Protein AF-A0A2W6CUV8-F1 (afdb_monomer_lite)

pLDDT: mean 72.35, std 13.02, range [36.28, 90.69]

Structure (mmCIF, N/CA/C/O backbone):
data_AF-A0A2W6CUV8-F1
#
_entry.id   AF-A0A2W6CUV8-F1
#
loop_
_atom_site.group_PDB
_atom_site.id
_atom_site.type_symbol
_atom_site.label_atom_id
_atom_site.label_alt_id
_atom_site.label_comp_id
_atom_site.label_asym_id
_atom_site.label_entity_id
_atom_site.label_seq_id
_atom_site.pdbx_PDB_ins_code
_atom_site.Cartn_x
_atom_site.Cartn_y
_atom_site.Cartn_z
_atom_site.occupancy
_atom_site.B_iso_or_equiv
_atom_site.auth_seq_id
_atom_site.auth_comp_id
_atom_site.auth_asym_id
_atom_site.auth_atom_id
_atom_site.pdbx_PDB_model_num
ATOM 1 N N . MET A 1 1 ? 16.437 16.615 -9.378 1.00 36.28 1 MET A N 1
ATOM 2 C CA . MET A 1 1 ? 17.450 17.076 -8.406 1.00 36.28 1 MET A CA 1
ATOM 3 C C . MET A 1 1 ? 16.721 17.300 -7.094 1.00 36.28 1 MET A C 1
ATOM 5 O O . MET A 1 1 ? 15.831 18.139 -7.073 1.00 36.28 1 MET A O 1
ATOM 9 N N . ALA A 1 2 ? 16.972 16.479 -6.073 1.00 42.78 2 ALA A N 1
ATOM 10 C CA . ALA A 1 2 ? 16.327 16.638 -4.771 1.00 42.78 2 ALA A CA 1
ATOM 11 C C . ALA A 1 2 ? 16.931 17.859 -4.061 1.00 42.78 2 ALA A C 1
ATOM 13 O O . ALA A 1 2 ? 18.152 17.994 -4.005 1.00 42.78 2 ALA A O 1
ATOM 14 N N . SER A 1 3 ? 16.073 18.759 -3.585 1.00 49.19 3 SER A N 1
A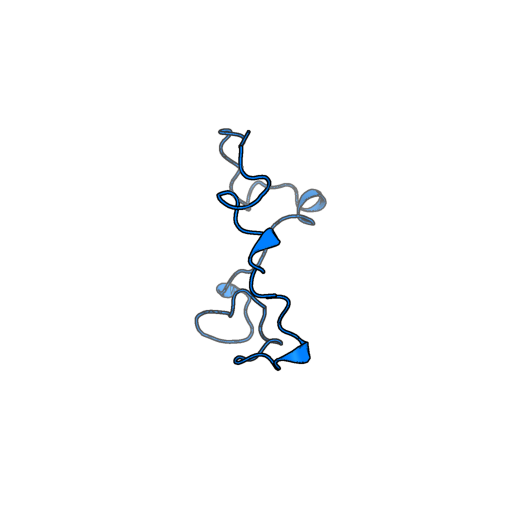TOM 15 C CA . SER A 1 3 ? 16.468 19.902 -2.762 1.00 49.19 3 SER A CA 1
ATOM 16 C C . SER A 1 3 ? 17.132 19.402 -1.475 1.00 49.19 3 SER A C 1
ATOM 18 O O . SER A 1 3 ? 16.566 18.567 -0.779 1.00 49.19 3 SER A O 1
ATOM 20 N N . THR A 1 4 ? 18.329 19.900 -1.165 1.00 58.75 4 THR A N 1
ATOM 21 C CA . THR A 1 4 ? 19.062 19.656 0.093 1.00 58.75 4 THR A CA 1
ATOM 22 C C . THR A 1 4 ? 18.736 20.680 1.181 1.00 58.75 4 THR A C 1
ATOM 24 O O . THR A 1 4 ? 19.362 20.668 2.241 1.00 58.75 4 THR A O 1
ATOM 27 N N . ALA A 1 5 ? 17.783 21.585 0.940 1.00 64.31 5 ALA A N 1
ATOM 28 C CA . ALA A 1 5 ? 17.337 22.506 1.974 1.00 64.31 5 ALA A CA 1
ATOM 29 C C . ALA A 1 5 ? 16.619 21.714 3.083 1.00 64.31 5 ALA A C 1
ATOM 31 O O . ALA A 1 5 ? 15.745 20.906 2.757 1.00 64.31 5 ALA A O 1
ATOM 32 N N . PRO A 1 6 ? 16.962 21.917 4.370 1.00 66.19 6 PRO A N 1
ATOM 33 C CA . PRO A 1 6 ? 16.229 21.289 5.458 1.00 66.19 6 PRO A CA 1
ATOM 34 C C . PRO A 1 6 ? 14.786 21.790 5.410 1.00 66.19 6 PRO A C 1
ATOM 36 O O . PRO A 1 6 ? 14.537 22.993 5.519 1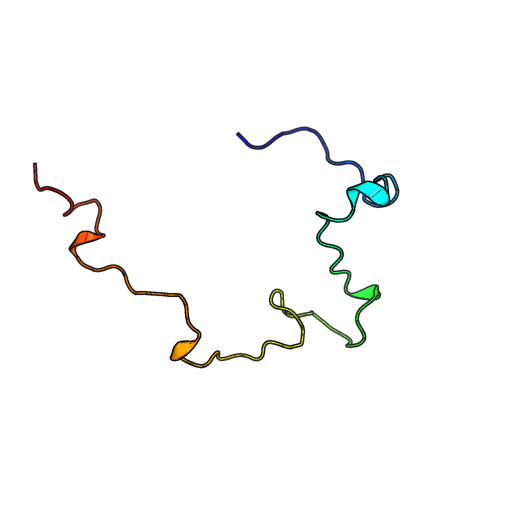.00 66.19 6 PRO A O 1
ATOM 39 N N . GLU A 1 7 ? 13.836 20.879 5.202 1.00 66.81 7 GLU A N 1
ATOM 40 C CA . GLU A 1 7 ? 12.429 21.229 5.353 1.00 66.81 7 GLU A CA 1
ATOM 41 C C . GLU A 1 7 ? 12.186 21.663 6.801 1.00 66.81 7 GLU A C 1
ATOM 43 O O . GLU A 1 7 ? 12.699 21.060 7.748 1.00 66.81 7 GLU A O 1
ATOM 48 N N . LEU A 1 8 ? 11.443 22.757 6.970 1.00 72.31 8 LEU A N 1
ATOM 49 C CA . LEU A 1 8 ? 11.061 23.232 8.293 1.00 72.31 8 LEU A CA 1
ATOM 50 C C . LEU A 1 8 ? 10.231 22.150 9.001 1.00 72.31 8 LEU A C 1
ATOM 52 O O . LEU A 1 8 ? 9.349 21.574 8.359 1.00 72.31 8 LEU A O 1
ATOM 56 N N . PRO A 1 9 ? 10.461 21.902 10.306 1.00 70.94 9 PRO A N 1
ATOM 57 C CA . PRO A 1 9 ? 9.603 21.017 11.084 1.00 70.94 9 PRO A CA 1
ATOM 58 C C . PRO A 1 9 ? 8.133 21.434 10.974 1.00 70.94 9 PRO A C 1
ATOM 60 O O . PRO A 1 9 ? 7.836 22.630 10.952 1.00 70.94 9 PRO A O 1
ATOM 63 N N . ASP A 1 10 ? 7.220 20.461 10.964 1.00 64.50 10 ASP A N 1
ATOM 64 C CA . ASP A 1 10 ? 5.791 20.681 10.686 1.00 64.50 10 ASP A CA 1
ATOM 65 C C . ASP A 1 10 ? 5.138 21.739 11.587 1.00 64.50 10 ASP A C 1
ATOM 67 O O . ASP A 1 10 ? 4.287 22.500 11.137 1.00 64.50 10 ASP A O 1
ATOM 71 N N . GLN A 1 11 ? 5.591 21.858 12.837 1.00 68.19 11 GLN A N 1
ATOM 72 C CA . GLN A 1 11 ? 5.133 22.875 13.794 1.00 68.19 11 GLN A CA 1
ATOM 73 C C . GLN A 1 11 ? 5.421 24.330 13.373 1.00 68.19 11 GLN A C 1
ATOM 75 O O . GLN A 1 11 ? 4.854 25.257 13.946 1.00 68.19 11 GLN A O 1
ATOM 80 N N . TYR A 1 12 ? 6.303 24.536 12.393 1.00 72.12 12 TYR A N 1
ATOM 81 C CA . TYR A 1 12 ? 6.648 25.840 11.820 1.00 72.12 12 TYR A CA 1
ATOM 82 C C . TYR A 1 12 ? 6.175 25.986 10.370 1.00 72.12 12 TYR A C 1
ATOM 84 O O . TYR A 1 12 ? 6.457 27.004 9.734 1.00 72.12 12 TYR A O 1
ATOM 92 N N . ARG A 1 13 ? 5.487 24.975 9.824 1.00 66.56 13 ARG A N 1
ATOM 93 C CA . ARG A 1 13 ? 4.936 25.033 8.474 1.00 66.56 13 ARG A CA 1
ATOM 94 C C . ARG A 1 13 ? 3.645 25.842 8.498 1.00 66.56 13 ARG A C 1
ATOM 96 O O . ARG A 1 13 ? 2.807 25.705 9.385 1.00 66.56 13 ARG A O 1
ATOM 103 N N . ASP A 1 14 ? 3.487 26.690 7.492 1.00 71.81 14 ASP A N 1
ATOM 104 C CA . ASP A 1 14 ? 2.263 27.450 7.317 1.00 71.81 14 ASP A CA 1
ATOM 105 C C . ASP A 1 14 ? 1.073 26.493 7.047 1.00 71.81 14 ASP A C 1
ATOM 107 O O . ASP A 1 14 ? 1.129 25.685 6.109 1.00 71.81 14 ASP A O 1
ATOM 111 N N . PRO A 1 15 ? -0.017 26.575 7.832 1.00 61.97 15 PRO A N 1
ATOM 112 C CA . PRO A 1 15 ? -1.143 25.647 7.734 1.00 61.97 15 PRO A CA 1
ATOM 113 C C . PRO A 1 15 ? -1.947 25.803 6.434 1.00 61.97 15 PRO A C 1
ATOM 115 O O . PRO A 1 15 ? -2.642 24.874 6.029 1.00 61.97 15 PRO A O 1
ATOM 118 N N . SER A 1 16 ? -1.842 26.938 5.733 1.00 63.88 16 SER A N 1
ATOM 119 C CA . SER A 1 16 ? -2.468 27.123 4.415 1.00 63.88 16 SER A CA 1
ATOM 120 C C . SER A 1 16 ? -1.711 26.394 3.294 1.00 63.88 16 SER A C 1
ATOM 122 O O . SER A 1 16 ? -2.287 26.085 2.248 1.00 63.88 16 SER A O 1
ATOM 124 N N . THR A 1 17 ? -0.452 26.027 3.553 1.00 59.06 17 THR A N 1
ATOM 125 C CA . THR A 1 17 ? 0.437 25.281 2.646 1.00 59.06 17 THR A CA 1
ATOM 126 C C . THR A 1 17 ? 0.398 23.761 2.902 1.00 59.06 17 THR A C 1
ATOM 128 O O . THR A 1 17 ? 0.880 22.970 2.092 1.00 59.06 17 THR A O 1
ATOM 131 N N . ALA A 1 18 ? -0.245 23.323 3.992 1.00 55.66 18 ALA A N 1
ATOM 132 C CA . ALA A 1 18 ? -0.306 21.936 4.476 1.00 55.66 18 ALA A CA 1
ATOM 133 C C . ALA A 1 18 ? -1.100 20.949 3.594 1.00 55.66 18 ALA A C 1
ATOM 135 O O . ALA A 1 18 ? -1.157 19.757 3.885 1.00 55.66 18 ALA A O 1
ATOM 136 N N . ARG A 1 19 ? -1.688 21.404 2.479 1.00 53.28 19 ARG A N 1
ATOM 137 C CA . ARG A 1 19 ? -2.426 20.527 1.548 1.00 53.28 19 ARG A CA 1
ATOM 138 C C . ARG A 1 19 ? -1.542 19.465 0.880 1.00 53.28 19 ARG A C 1
ATOM 140 O O . ARG A 1 19 ? -2.073 18.519 0.313 1.00 53.28 19 ARG A O 1
ATOM 147 N N . ILE A 1 20 ? -0.218 19.626 0.944 1.00 55.00 20 ILE A N 1
ATOM 148 C CA . ILE A 1 20 ? 0.784 18.698 0.396 1.00 55.00 20 ILE A CA 1
ATOM 149 C C . ILE A 1 20 ? 1.761 18.260 1.506 1.00 55.00 20 ILE A C 1
ATOM 151 O O . ILE A 1 20 ? 2.966 18.168 1.304 1.00 55.00 20 ILE A O 1
ATOM 155 N N . GLY A 1 21 ? 1.254 18.055 2.723 1.00 50.12 21 GLY A N 1
ATOM 156 C CA . GLY A 1 21 ? 1.994 17.436 3.821 1.00 50.12 21 GLY A CA 1
ATOM 157 C C . GLY A 1 21 ? 1.365 16.091 4.148 1.00 50.12 21 GLY A C 1
ATOM 158 O O . GLY A 1 21 ? 0.152 16.017 4.330 1.00 50.12 21 GLY A O 1
ATOM 159 N N . VAL A 1 22 ? 2.168 15.027 4.201 1.00 57.38 22 VAL A N 1
ATOM 160 C CA . VAL A 1 22 ? 1.735 13.688 4.628 1.00 57.38 22 VAL A CA 1
ATOM 161 C C . VAL A 1 22 ? 1.437 13.741 6.130 1.00 57.38 22 VAL A C 1
ATOM 163 O O . VAL A 1 22 ? 2.216 13.273 6.950 1.00 57.38 22 VAL A O 1
ATOM 166 N N . HIS A 1 23 ? 0.317 14.355 6.512 1.00 58.19 23 HIS A N 1
ATOM 167 C CA . HIS A 1 23 ? -0.179 14.391 7.886 1.00 58.19 23 HIS A CA 1
ATOM 168 C C . HIS A 1 23 ? -0.818 13.045 8.249 1.00 58.19 23 HIS A C 1
ATOM 170 O O . HIS A 1 23 ? -1.968 12.979 8.670 1.00 58.19 23 HIS A O 1
ATOM 176 N N . VAL A 1 24 ? -0.084 11.950 8.058 1.00 58.06 24 VAL A N 1
ATOM 177 C CA . VAL A 1 24 ? -0.453 10.649 8.614 1.00 58.06 24 VAL A CA 1
ATOM 178 C C . VAL A 1 24 ? 0.346 10.506 9.902 1.00 58.06 24 VAL A C 1
ATOM 180 O O . VAL A 1 24 ? 1.479 10.039 9.898 1.00 58.06 24 VAL A O 1
ATOM 183 N N . SER A 1 25 ? -0.215 11.011 11.000 1.00 66.81 25 SER A N 1
ATOM 184 C CA . SER A 1 25 ? 0.356 10.839 12.337 1.00 66.81 25 SER A CA 1
ATOM 185 C C . SER A 1 25 ? -0.341 9.673 13.026 1.00 66.81 25 SER A C 1
ATOM 187 O O . SER A 1 25 ? -1.558 9.717 13.202 1.00 66.81 25 SER A O 1
ATOM 189 N N . GLU A 1 26 ? 0.419 8.662 13.459 1.00 64.19 26 GLU A N 1
ATOM 190 C CA . GLU A 1 26 ? -0.106 7.539 14.257 1.00 64.19 26 GLU A CA 1
ATOM 191 C C . GLU A 1 26 ? -0.816 8.024 15.534 1.00 64.19 26 GLU A C 1
ATOM 193 O O . GLU A 1 26 ? -1.771 7.405 15.985 1.00 64.19 26 GLU A O 1
ATOM 198 N N . LEU A 1 27 ? -0.403 9.168 16.096 1.00 69.25 27 LEU A N 1
ATOM 199 C CA . LEU A 1 27 ? -1.001 9.732 17.312 1.00 69.25 27 LEU A CA 1
ATOM 200 C C . LEU A 1 27 ? -2.452 10.200 17.113 1.00 69.25 27 LEU A C 1
ATOM 202 O O . LEU A 1 27 ? -3.216 10.254 18.072 1.00 69.25 27 LEU A O 1
ATOM 206 N N . ALA A 1 28 ? -2.818 10.567 15.884 1.00 71.88 28 ALA A N 1
ATOM 207 C CA . ALA A 1 28 ? -4.169 10.999 15.532 1.00 71.88 28 ALA A CA 1
ATOM 208 C C . ALA A 1 28 ? -5.032 9.846 14.989 1.00 71.88 28 ALA A C 1
ATOM 210 O O . ALA A 1 28 ? -6.149 10.084 14.538 1.00 71.88 28 ALA A O 1
ATOM 211 N N . ALA A 1 29 ? -4.505 8.620 14.981 1.00 71.31 29 ALA A N 1
ATOM 212 C CA . ALA A 1 29 ? -5.193 7.462 14.446 1.00 71.31 29 ALA A CA 1
ATOM 213 C C . ALA A 1 29 ? -6.257 6.942 15.419 1.00 71.31 29 ALA A C 1
ATOM 215 O O . ALA A 1 29 ? -5.991 6.756 16.606 1.00 71.31 29 ALA A O 1
ATOM 216 N N . ASP A 1 30 ? -7.432 6.600 14.890 1.00 75.69 30 ASP A N 1
ATOM 217 C CA . ASP A 1 30 ? -8.498 5.943 15.662 1.00 75.69 30 ASP A CA 1
ATOM 218 C C . ASP A 1 30 ? -8.153 4.488 16.038 1.00 75.69 30 ASP A C 1
ATOM 220 O O . ASP A 1 30 ? -8.841 3.859 16.844 1.00 75.69 30 ASP A O 1
ATOM 224 N N . MET A 1 31 ? -7.084 3.936 15.457 1.00 73.62 31 MET A N 1
ATOM 225 C CA . MET A 1 31 ? -6.598 2.582 15.707 1.00 73.62 31 MET A CA 1
ATOM 226 C C . MET A 1 31 ? -5.190 2.608 16.295 1.00 73.62 31 MET A C 1
ATOM 228 O O . MET A 1 31 ? -4.310 3.312 15.806 1.00 73.62 31 MET A O 1
ATOM 232 N N . ALA A 1 32 ? -4.967 1.790 17.323 1.00 78.12 32 ALA A N 1
ATOM 233 C CA . ALA A 1 32 ? -3.653 1.616 17.925 1.00 78.12 32 ALA A CA 1
ATOM 234 C C . ALA A 1 32 ? -2.749 0.727 17.055 1.00 78.12 32 ALA A C 1
ATOM 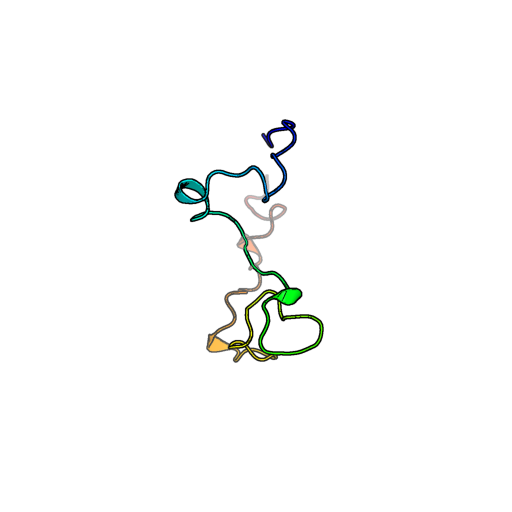236 O O . ALA A 1 32 ? -3.177 -0.319 16.566 1.00 78.12 32 ALA A O 1
ATOM 237 N N . GLY A 1 33 ? -1.473 1.101 16.950 1.00 76.94 33 GLY A N 1
ATOM 238 C CA . GLY A 1 33 ? -0.444 0.333 16.249 1.00 76.94 33 GLY A CA 1
ATOM 239 C C . GLY A 1 33 ? -0.037 0.947 14.912 1.00 76.94 33 GLY A C 1
ATOM 240 O O . GLY A 1 33 ? -0.428 2.060 14.574 1.00 76.94 33 GLY A O 1
ATOM 241 N N . SER A 1 34 ? 0.789 0.215 14.164 1.00 73.94 34 SER A N 1
ATOM 242 C CA . SER A 1 34 ? 1.302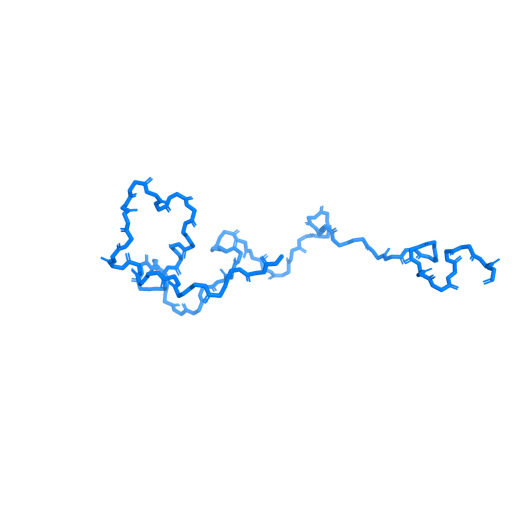 0.689 12.880 1.00 73.94 34 SER A CA 1
ATOM 243 C C . SER A 1 34 ? 0.184 0.766 11.850 1.00 73.94 34 SER A C 1
ATOM 245 O O . SER A 1 34 ? -0.384 -0.254 11.452 1.00 73.94 34 SER A O 1
ATOM 247 N N . LEU A 1 35 ? -0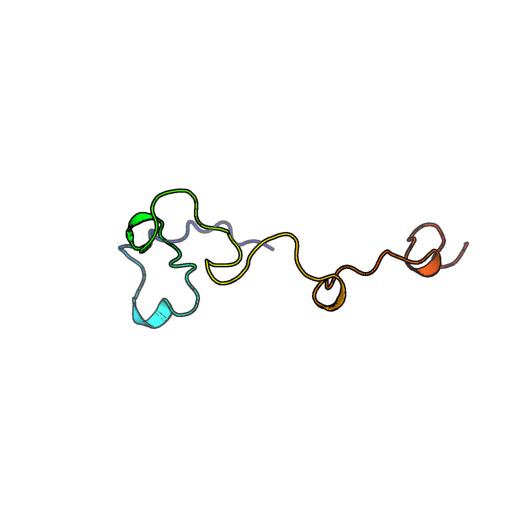.105 1.982 11.395 1.00 75.31 35 LEU A N 1
ATOM 248 C CA . LEU A 1 35 ? -1.037 2.189 10.300 1.00 75.31 35 LEU A CA 1
ATOM 249 C C . LEU A 1 35 ? -0.451 1.654 8.995 1.00 75.31 35 LEU A C 1
ATOM 251 O O . LEU A 1 35 ? 0.728 1.833 8.684 1.00 75.31 35 LEU A O 1
ATOM 255 N N . SER A 1 36 ? -1.312 1.023 8.202 1.00 79.25 36 SER A N 1
ATOM 256 C CA . SER A 1 36 ? -0.980 0.691 6.822 1.00 79.25 36 SER A CA 1
ATOM 257 C C . SER A 1 36 ? -0.598 1.972 6.066 1.00 79.25 36 SER A C 1
ATOM 259 O O . SER A 1 36 ? -1.337 2.959 6.137 1.00 79.25 36 SER A O 1
ATOM 261 N N . PRO A 1 37 ? 0.488 1.968 5.270 1.00 76.88 37 PRO A N 1
ATOM 262 C CA . PRO A 1 37 ? 0.846 3.115 4.434 1.00 76.88 37 PRO A CA 1
ATOM 263 C C . PRO A 1 37 ? -0.193 3.395 3.336 1.00 76.88 37 PRO A C 1
ATOM 265 O O . PRO A 1 37 ? -0.150 4.442 2.697 1.00 76.88 37 PRO A O 1
ATOM 268 N N . PHE A 1 38 ? -1.121 2.463 3.106 1.00 80.62 38 PHE A N 1
ATOM 269 C CA . PHE A 1 38 ? -2.204 2.589 2.134 1.00 80.62 38 PHE A CA 1
ATOM 270 C C . PHE A 1 38 ? -3.516 3.096 2.752 1.00 80.62 38 PHE A C 1
ATOM 272 O O . PHE A 1 38 ? -4.508 3.206 2.039 1.00 80.62 38 PHE A O 1
ATOM 279 N N . GLY A 1 39 ? -3.519 3.423 4.048 1.00 77.19 39 GLY A N 1
ATOM 280 C CA . GLY A 1 39 ? -4.716 3.818 4.787 1.00 77.19 39 GLY A CA 1
ATOM 281 C C . GLY A 1 39 ? -5.471 2.626 5.391 1.00 77.19 39 GLY A C 1
ATOM 282 O O . GLY A 1 39 ? -5.222 1.475 5.016 1.00 77.19 39 GLY A O 1
ATOM 283 N N . PRO A 1 40 ? -6.358 2.882 6.369 1.00 78.19 40 PRO A N 1
ATOM 284 C CA . PRO A 1 40 ? -7.096 1.842 7.084 1.00 78.19 40 PRO A CA 1
ATOM 285 C C . PRO A 1 40 ? -8.187 1.168 6.240 1.00 78.19 40 PRO A C 1
ATOM 287 O O . PRO A 1 40 ? -8.641 0.085 6.589 1.00 78.19 40 PRO A O 1
ATOM 290 N N . GLU A 1 41 ? -8.604 1.770 5.126 1.00 82.94 41 GLU A N 1
ATOM 291 C CA . GLU A 1 41 ? -9.654 1.234 4.252 1.00 82.94 41 GLU A CA 1
ATOM 292 C C . GLU A 1 41 ? -9.145 0.126 3.317 1.00 82.94 41 GLU A C 1
ATOM 294 O O . GLU A 1 41 ? -9.941 -0.559 2.668 1.00 82.94 41 GLU A O 1
ATOM 299 N N . ILE A 1 42 ? -7.821 -0.024 3.196 1.00 82.31 42 ILE A N 1
ATOM 300 C CA . ILE A 1 42 ? -7.186 -0.989 2.302 1.00 82.31 42 ILE A CA 1
ATOM 301 C C . ILE A 1 42 ? -6.657 -2.176 3.104 1.00 82.31 42 ILE A C 1
ATOM 303 O O . ILE A 1 42 ? -5.654 -2.082 3.812 1.00 82.31 42 ILE A O 1
ATOM 307 N N . GLU A 1 43 ? -7.300 -3.324 2.907 1.00 83.25 43 GLU A N 1
ATOM 308 C CA . GLU A 1 43 ? -6.872 -4.609 3.455 1.00 83.25 43 GLU A CA 1
ATOM 309 C C . GLU A 1 43 ? -6.080 -5.431 2.429 1.00 83.25 43 GLU A C 1
ATOM 311 O O . GLU A 1 43 ? -6.333 -5.384 1.220 1.00 83.25 43 GLU A O 1
ATOM 316 N N . PHE A 1 44 ? -5.110 -6.201 2.930 1.00 85.81 44 PHE A N 1
ATOM 317 C CA . PHE A 1 44 ? -4.262 -7.081 2.132 1.00 85.81 44 PHE A CA 1
ATOM 318 C C . PHE A 1 44 ? -4.591 -8.560 2.387 1.00 85.81 44 PHE A C 1
ATOM 320 O O . PHE A 1 44 ? -4.908 -8.925 3.519 1.00 85.81 44 PHE A O 1
ATOM 327 N N . PRO A 1 45 ? -4.436 -9.437 1.378 1.00 89.19 45 PRO A N 1
ATOM 328 C CA . PRO A 1 45 ? -3.980 -9.137 0.020 1.00 89.19 45 PRO A CA 1
ATOM 329 C C . PRO A 1 45 ? -5.044 -8.408 -0.811 1.00 89.19 45 PRO A C 1
ATOM 331 O O . PRO A 1 45 ? -6.240 -8.644 -0.666 1.00 89.19 45 PRO A O 1
ATOM 334 N N . LEU A 1 46 ? -4.595 -7.540 -1.719 1.00 88.38 46 LEU A N 1
ATOM 335 C CA . LEU A 1 46 ? -5.498 -6.886 -2.660 1.00 88.38 46 LEU A CA 1
ATOM 336 C C . LEU A 1 46 ? -6.070 -7.903 -3.665 1.00 88.38 46 LEU A C 1
ATOM 338 O O . LEU A 1 46 ? -5.337 -8.790 -4.115 1.00 88.38 46 LEU A O 1
ATOM 342 N N . PRO A 1 47 ? -7.337 -7.739 -4.084 1.00 89.50 47 PRO A N 1
ATOM 343 C CA . PRO A 1 47 ? -7.882 -8.431 -5.246 1.00 89.50 47 PRO A CA 1
ATOM 344 C C . PRO A 1 47 ? -7.000 -8.243 -6.490 1.00 89.50 47 PRO A C 1
ATOM 346 O O . PRO A 1 47 ? -6.467 -7.155 -6.724 1.00 89.50 47 PRO A O 1
ATOM 349 N N . LEU A 1 48 ? -6.846 -9.301 -7.292 1.00 88.62 48 LEU A N 1
ATOM 350 C CA . LEU A 1 48 ? -5.941 -9.325 -8.451 1.00 88.62 48 LEU A CA 1
ATOM 351 C C . LEU A 1 48 ? -6.262 -8.226 -9.477 1.00 88.62 48 LEU A C 1
ATOM 353 O O . LEU A 1 48 ? -5.356 -7.607 -10.022 1.00 88.62 48 LEU A O 1
ATOM 357 N N . ASP A 1 49 ? -7.543 -7.947 -9.696 1.00 90.69 49 ASP A N 1
ATOM 358 C CA . ASP A 1 49 ? -8.061 -6.897 -10.580 1.00 90.69 49 ASP A CA 1
ATOM 359 C C . ASP A 1 49 ? -7.725 -5.472 -10.108 1.00 90.69 49 ASP A C 1
ATOM 361 O O . ASP A 1 49 ? -7.780 -4.525 -10.893 1.00 90.69 49 ASP A O 1
ATOM 365 N N . ARG A 1 50 ? -7.343 -5.309 -8.837 1.00 89.12 50 ARG A N 1
ATOM 366 C CA . ARG A 1 50 ? -6.891 -4.033 -8.263 1.00 89.12 50 ARG A CA 1
ATOM 367 C C . ARG A 1 50 ? -5.373 -3.886 -8.249 1.00 89.12 50 ARG A C 1
ATOM 369 O O . ARG A 1 50 ? -4.873 -2.797 -7.951 1.00 89.12 50 ARG A O 1
ATOM 376 N N . LEU A 1 51 ? -4.625 -4.943 -8.569 1.00 87.69 51 LEU A N 1
ATOM 377 C CA . LEU A 1 51 ? -3.175 -4.862 -8.681 1.00 87.69 51 LEU A CA 1
ATOM 378 C C . LEU A 1 51 ? -2.805 -4.110 -9.962 1.00 87.69 51 LEU A C 1
ATOM 380 O O . LEU A 1 51 ? -3.101 -4.535 -11.071 1.00 87.69 51 LEU A O 1
ATOM 384 N N . ARG A 1 52 ? -2.103 -2.985 -9.803 1.00 88.25 52 ARG A N 1
ATOM 385 C CA . ARG A 1 52 ? -1.554 -2.206 -10.929 1.00 88.25 52 ARG A CA 1
ATOM 386 C C . ARG A 1 52 ? -0.240 -2.772 -11.468 1.00 88.25 52 ARG A C 1
ATOM 388 O O . ARG A 1 52 ? 0.314 -2.229 -12.419 1.00 88.25 52 ARG A O 1
ATOM 395 N N . TYR A 1 53 ? 0.298 -3.803 -10.819 1.00 87.00 53 TYR A N 1
ATOM 396 C CA . TYR A 1 53 ? 1.525 -4.443 -11.262 1.00 87.00 53 TYR A CA 1
ATOM 397 C C . TYR A 1 53 ? 1.243 -5.300 -12.495 1.00 87.00 53 TYR A C 1
ATOM 399 O O . TYR A 1 53 ? 0.556 -6.315 -12.410 1.00 87.00 53 TYR A O 1
ATOM 407 N N . THR A 1 54 ? 1.839 -4.912 -13.617 1.00 88.94 54 THR A N 1
ATOM 408 C CA . THR A 1 54 ? 1.935 -5.743 -14.816 1.00 88.94 54 THR A CA 1
ATOM 409 C C . THR A 1 54 ? 3.365 -6.248 -14.914 1.00 88.94 54 THR A C 1
ATOM 411 O O . THR A 1 54 ? 4.307 -5.456 -14.859 1.00 88.94 54 THR A O 1
ATOM 414 N N . HIS A 1 55 ? 3.544 -7.564 -15.040 1.00 88.00 55 HIS A N 1
ATOM 415 C CA . HIS A 1 55 ? 4.883 -8.123 -15.196 1.00 88.00 55 HIS A CA 1
ATOM 416 C C . HIS A 1 55 ? 5.495 -7.653 -16.526 1.00 88.00 55 HIS A C 1
ATOM 418 O O . HIS A 1 55 ? 4.816 -7.756 -17.553 1.00 88.00 55 HIS A O 1
ATOM 424 N N . PRO A 1 56 ? 6.748 -7.157 -16.534 1.00 89.19 56 PRO A N 1
ATOM 425 C CA . PRO A 1 56 ? 7.401 -6.718 -17.758 1.00 89.19 56 PRO A CA 1
ATOM 426 C C . PRO A 1 56 ? 7.478 -7.856 -18.775 1.00 89.19 56 PRO A C 1
ATOM 428 O O . PRO A 1 56 ? 7.876 -8.985 -18.471 1.00 89.19 56 PRO A O 1
ATOM 431 N N . SER A 1 57 ? 7.111 -7.542 -20.007 1.00 89.31 57 SER A N 1
ATOM 432 C CA . SER A 1 57 ? 7.284 -8.426 -21.147 1.00 89.31 57 SER A CA 1
ATOM 433 C C . SER A 1 57 ? 8.765 -8.506 -21.545 1.00 89.31 57 SER A C 1
ATOM 435 O O . SER A 1 57 ? 9.588 -7.686 -21.128 1.00 89.31 57 SER A O 1
ATOM 437 N N . PRO A 1 58 ? 9.151 -9.465 -22.402 1.00 85.31 58 PRO A N 1
ATOM 438 C CA . PRO A 1 58 ? 10.478 -9.461 -23.005 1.00 85.31 58 PRO A CA 1
ATOM 439 C C . PRO A 1 58 ? 10.842 -8.158 -23.736 1.00 85.31 58 PRO A C 1
ATOM 441 O O . PRO A 1 58 ? 12.025 -7.841 -23.789 1.00 85.31 58 PRO A O 1
ATOM 444 N N . ALA A 1 59 ? 9.866 -7.401 -24.253 1.00 83.56 59 ALA A N 1
ATOM 445 C CA . ALA A 1 59 ? 10.103 -6.116 -24.917 1.00 83.56 59 ALA A CA 1
ATOM 446 C C . ALA A 1 59 ? 10.496 -4.999 -23.933 1.00 83.56 59 ALA A C 1
ATOM 448 O O . ALA A 1 59 ? 11.223 -4.083 -24.300 1.00 83.56 59 ALA A O 1
ATOM 449 N N . ASP A 1 60 ? 10.084 -5.115 -22.667 1.00 86.44 60 ASP A N 1
ATOM 450 C CA . ASP A 1 60 ? 10.440 -4.179 -21.594 1.00 86.44 60 ASP A CA 1
ATOM 451 C C . ASP A 1 60 ? 11.842 -4.455 -21.023 1.00 86.44 60 ASP A C 1
ATOM 453 O O . ASP A 1 60 ? 12.301 -3.779 -20.100 1.00 86.44 60 ASP A O 1
ATOM 457 N N . ARG A 1 61 ? 12.541 -5.478 -21.538 1.00 83.19 61 ARG A N 1
ATOM 458 C CA . ARG A 1 61 ? 13.903 -5.805 -21.119 1.00 83.19 61 ARG A CA 1
ATOM 459 C C . ARG A 1 61 ? 14.878 -4.869 -21.833 1.00 83.19 61 ARG A C 1
ATOM 461 O O . ARG A 1 61 ? 15.065 -5.011 -23.039 1.00 83.19 61 ARG A O 1
ATOM 468 N N . PRO A 1 62 ? 15.597 -3.993 -21.113 1.00 78.00 62 PRO A N 1
ATOM 469 C CA . PRO A 1 62 ? 16.479 -3.006 -21.739 1.00 78.00 62 PRO A CA 1
ATOM 470 C C . PRO A 1 62 ? 17.636 -3.632 -22.533 1.00 78.00 62 PRO A C 1
ATOM 472 O O . PRO A 1 62 ? 18.172 -2.995 -23.423 1.00 78.00 62 PRO A O 1
ATOM 475 N N . HIS A 1 63 ? 18.006 -4.885 -22.245 1.00 77.56 63 HIS A N 1
ATOM 476 C CA . HIS A 1 63 ? 19.033 -5.626 -22.987 1.00 77.56 63 HIS A CA 1
ATOM 477 C C . HIS A 1 63 ? 18.505 -6.339 -24.248 1.00 77.56 63 HIS A C 1
ATOM 479 O O . HIS A 1 63 ? 19.296 -6.917 -24.985 1.00 77.56 63 HIS A O 1
ATOM 485 N N . LEU A 1 64 ? 17.184 -6.352 -24.470 1.00 70.69 64 LEU A N 1
ATOM 486 C CA . LEU A 1 64 ? 16.532 -6.888 -25.676 1.00 70.69 64 LEU A CA 1
ATOM 487 C C . LEU A 1 64 ? 15.784 -5.807 -26.472 1.00 70.69 64 LEU A C 1
ATOM 489 O O . LEU A 1 64 ? 15.344 -6.078 -27.589 1.00 70.69 64 LEU A O 1
ATOM 493 N N . ALA A 1 65 ? 15.621 -4.608 -25.902 1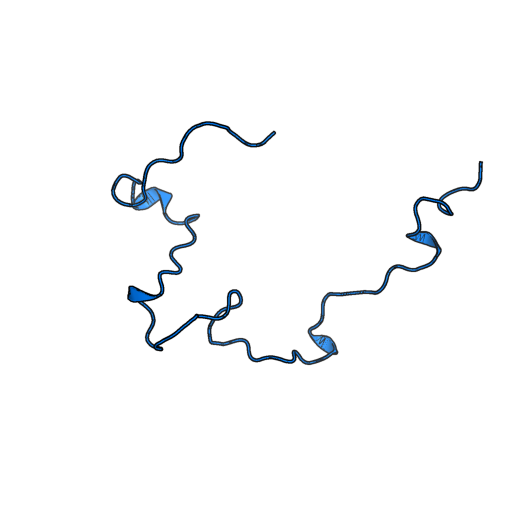.00 63.41 65 ALA A N 1
ATOM 494 C CA . ALA A 1 65 ? 15.111 -3.429 -26.581 1.00 63.41 65 ALA A CA 1
ATOM 495 C C . ALA A 1 65 ? 16.134 -3.005 -27.644 1.00 63.41 65 ALA A C 1
ATOM 497 O O . ALA A 1 65 ? 17.089 -2.300 -27.348 1.00 63.41 65 ALA A O 1
ATOM 498 N N . GLU A 1 66 ? 15.938 -3.508 -28.862 1.00 63.41 66 GLU A N 1
ATOM 499 C CA . GLU A 1 66 ? 16.787 -3.279 -30.035 1.00 63.41 66 GLU A CA 1
ATOM 500 C C . GLU A 1 66 ? 18.197 -3.863 -29.888 1.00 63.41 66 GLU A C 1
ATOM 502 O O . GLU A 1 66 ? 19.148 -3.205 -29.480 1.00 63.41 66 GLU A O 1
ATOM 507 N N . GLY A 1 67 ? 18.336 -5.134 -30.276 1.00 58.09 67 GLY A N 1
ATOM 508 C CA . GLY A 1 67 ? 19.639 -5.750 -30.493 1.00 58.09 67 GLY A CA 1
ATOM 509 C C . GLY A 1 67 ? 20.453 -4.968 -31.528 1.00 58.09 67 GLY A C 1
ATOM 510 O O . GLY A 1 67 ? 20.279 -5.157 -32.734 1.00 58.09 67 GLY A O 1
ATOM 511 N N . ARG A 1 68 ? 21.357 -4.124 -31.033 1.00 49.31 68 ARG A N 1
ATOM 512 C CA . ARG A 1 68 ? 22.558 -3.661 -31.717 1.00 49.31 68 ARG A CA 1
ATOM 513 C C . ARG A 1 68 ? 23.763 -3.879 -30.817 1.00 49.31 68 ARG A C 1
ATOM 515 O O . ARG A 1 68 ? 23.634 -3.628 -29.600 1.00 49.31 68 ARG A O 1
#

Sequence (68 aa):
MASTAPELPDQYRDPSTARIGVHVSELAADMAGSLSPFGPEIEFPLPLDRLRYTHPSPADRPHLAEGR

Secondary structure (DSSP, 8-state):
----SPPPPGGGS-TTTGGGS----GGG-SSSS---TT-TT--SSPPGGG----PPPGGG-TTTSS--

Foldseek 3Di:
DDDPPPDDPPVPDDPVPCPPPPPPDCVPDPDDDDADPVGPVDDPPDDPVPDPDDDDDPCNPPCNVDDD

Radius of gyration: 20.21 Å; chains: 1; bounding box: 32×37×50 Å